Protein AF-A0A812XS56-F1 (afdb_monomer_lite)

Radius of gyration: 29.17 Å; chains: 1; bounding box: 77×60×76 Å

Sequence (178 aa):
MGQTEDALEAQHGTWWRSCPHKGEVIIRKQVLLTSNEITRVPFGQLVLQAGPLKVFKGGLVRMPLQPRGWVTIDATAIGGPLYLQKVAPLPHAPTGEGRGPKAPPKAPPKTAFEAPPTKAQFQVPETDRRRPGQHFHEGLGAQGAGSGNAGSTEGPCNRRLSPVSPPRFCSWRGAAAS

pLDDT: mean 74.2, std 19.53, range [44.09, 98.5]

Secondary structure (DSSP, 8-state):
---EEE-S---TT-EEEE-TTS-PEEEESSSSTTSPEEEEEPTT-EEEB-S--EEETTTEEEEEBSSS-EEEEE-GGGT--B-EEEPPPPTTS---TT----------------PPPP----------------------------------------------PPP-----------

Foldseek 3Di:
DFDKDQDDPKDFFWKKFFAQPADWWWFFQDPDPPGDTDDTHHHGDIWGFHTTWIATPQRFIKTATPPGTITTQDPVSVPGDRGIDTDDDPPDPPPCPPPDPPDDPPDDPCPDPPDDDPDDPPPDPPPDDDDDDDDDDPPPDDDDPDDDDDDDDDDPPPPDPDPPDPPPPPPPDDDDDD

Structure (mmCIF, N/CA/C/O backbone):
data_AF-A0A812XS56-F1
#
_entry.id   AF-A0A812XS56-F1
#
loop_
_atom_site.group_PDB
_atom_site.id
_atom_site.type_symbol
_atom_site.label_atom_id
_atom_site.label_alt_id
_atom_site.label_comp_id
_atom_site.label_asym_id
_atom_site.label_entity_id
_atom_site.label_seq_id
_atom_site.pdbx_PDB_ins_code
_atom_site.Cartn_x
_atom_site.Cartn_y
_atom_site.Cartn_z
_atom_site.occupancy
_atom_site.B_iso_or_equiv
_atom_site.auth_seq_id
_atom_site.auth_comp_id
_atom_site.auth_asym_id
_atom_site.auth_atom_id
_atom_site.pdbx_PDB_model_num
ATOM 1 N N . MET A 1 1 ? -20.688 -9.725 0.012 1.00 51.44 1 MET A N 1
ATOM 2 C CA . MET A 1 1 ? -19.542 -9.156 0.761 1.00 51.44 1 MET A CA 1
ATOM 3 C C . MET A 1 1 ? -18.384 -10.139 0.645 1.00 51.44 1 MET A C 1
ATOM 5 O O . MET A 1 1 ? -18.580 -11.305 0.959 1.00 51.44 1 MET A O 1
ATOM 9 N N . GLY A 1 2 ? -17.250 -9.745 0.060 1.00 59.09 2 GLY A N 1
ATOM 10 C CA . GLY A 1 2 ? -16.133 -10.667 -0.190 1.00 59.09 2 GLY A CA 1
ATOM 11 C C . GLY A 1 2 ? -15.484 -11.125 1.117 1.00 59.09 2 GLY A C 1
ATOM 12 O O . GLY A 1 2 ? -15.165 -10.289 1.957 1.00 59.09 2 GLY A O 1
ATOM 13 N N . GLN A 1 3 ? -15.310 -12.437 1.294 1.00 68.69 3 GLN A N 1
ATOM 14 C CA . GLN A 1 3 ? -14.523 -12.996 2.399 1.00 68.69 3 GLN A CA 1
ATOM 15 C C . GLN A 1 3 ? -13.116 -12.387 2.363 1.00 68.69 3 GLN A C 1
ATOM 17 O O . GLN A 1 3 ? -12.504 -12.310 1.296 1.00 68.69 3 GLN A O 1
ATOM 22 N N . THR A 1 4 ? -12.669 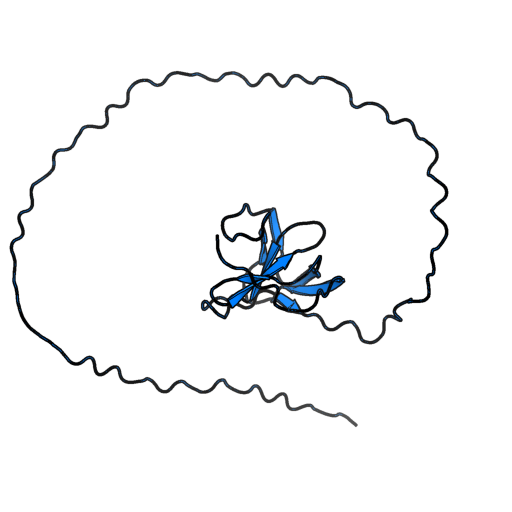-11.887 3.509 1.00 75.06 4 THR A N 1
ATOM 23 C CA . THR A 1 4 ? -11.328 -11.340 3.713 1.00 75.06 4 THR A CA 1
ATOM 24 C C . THR A 1 4 ? -10.668 -12.215 4.757 1.00 75.06 4 THR A C 1
ATOM 26 O O . THR A 1 4 ? -11.254 -12.412 5.819 1.00 75.06 4 THR A O 1
ATOM 29 N N . GLU A 1 5 ? -9.500 -12.753 4.441 1.00 79.88 5 GLU A N 1
ATOM 30 C CA . GLU A 1 5 ? -8.722 -13.558 5.378 1.00 79.88 5 GLU A CA 1
ATOM 31 C C . GLU A 1 5 ? -7.619 -12.673 5.965 1.00 79.88 5 GLU A C 1
ATOM 33 O O . GLU A 1 5 ? -6.925 -11.944 5.241 1.00 79.88 5 GLU A O 1
ATOM 38 N N . ASP A 1 6 ? -7.495 -12.692 7.290 1.00 77.12 6 ASP A N 1
ATOM 39 C CA . ASP A 1 6 ? -6.393 -12.047 7.996 1.00 77.12 6 ASP A CA 1
ATOM 40 C C . ASP A 1 6 ? -5.167 -12.957 7.843 1.00 77.12 6 ASP A C 1
ATOM 42 O O . ASP A 1 6 ? -5.090 -14.031 8.435 1.00 77.12 6 ASP A O 1
ATOM 46 N N . ALA A 1 7 ? -4.254 -12.580 6.949 1.00 64.56 7 ALA A N 1
ATOM 47 C CA . ALA A 1 7 ? -3.330 -13.550 6.362 1.00 64.56 7 ALA A CA 1
ATOM 48 C C . ALA A 1 7 ? -2.008 -13.732 7.112 1.00 64.56 7 ALA A C 1
ATOM 50 O O . ALA A 1 7 ? -1.301 -14.694 6.841 1.00 64.56 7 ALA A O 1
ATOM 51 N N . LEU A 1 8 ? -1.642 -12.829 8.021 1.00 65.62 8 LEU A N 1
ATOM 52 C CA . LEU A 1 8 ? -0.351 -12.844 8.712 1.00 65.62 8 LEU A CA 1
ATOM 53 C C . LEU A 1 8 ? -0.503 -12.174 10.080 1.00 65.62 8 LEU A C 1
ATOM 55 O O . LEU A 1 8 ? -1.264 -11.211 10.210 1.00 65.62 8 LEU A O 1
ATOM 59 N N . GLU A 1 9 ? 0.233 -12.673 11.079 1.00 69.38 9 GLU A N 1
ATOM 60 C CA . GLU A 1 9 ? 0.278 -12.107 12.431 1.00 69.38 9 GLU A CA 1
ATOM 61 C C . GLU A 1 9 ? 0.399 -10.578 12.399 1.00 69.38 9 GLU A C 1
ATOM 63 O O . GLU A 1 9 ? 1.077 -10.001 11.543 1.00 69.38 9 GLU A O 1
ATOM 68 N N . ALA A 1 10 ? -0.289 -9.917 13.331 1.00 63.34 10 ALA A N 1
ATOM 69 C CA . ALA A 1 10 ? -0.428 -8.470 13.380 1.00 63.34 10 ALA A CA 1
ATOM 70 C C . ALA A 1 10 ? 0.925 -7.770 13.620 1.00 63.34 10 ALA A C 1
ATOM 72 O O . ALA A 1 10 ? 1.285 -7.413 14.738 1.00 63.34 10 ALA A O 1
ATOM 73 N N . GLN A 1 11 ? 1.684 -7.540 12.549 1.00 75.25 11 GLN A N 1
ATOM 74 C CA . GLN A 1 11 ? 2.943 -6.800 12.585 1.00 75.25 11 GLN A CA 1
ATOM 75 C C . GLN A 1 11 ? 2.658 -5.296 12.549 1.00 75.25 11 GLN A C 1
ATOM 77 O O . GLN A 1 11 ? 2.731 -4.646 11.509 1.00 75.25 11 GLN A O 1
ATOM 82 N N . HIS A 1 12 ? 2.313 -4.714 13.692 1.00 86.75 12 HIS A N 1
ATOM 83 C CA . HIS A 1 12 ? 2.258 -3.258 13.827 1.00 86.75 12 HIS A CA 1
ATOM 84 C C . HIS A 1 12 ? 3.676 -2.666 13.796 1.00 86.75 12 HIS A C 1
ATOM 86 O O . HIS A 1 12 ? 4.637 -3.313 14.206 1.00 86.75 12 HIS A O 1
ATOM 92 N N . GLY A 1 13 ? 3.825 -1.432 13.308 1.00 91.06 13 GLY A N 1
ATOM 93 C CA . GLY A 1 13 ? 5.102 -0.712 13.393 1.00 91.06 13 GLY A CA 1
ATOM 94 C C . GLY A 1 13 ? 6.170 -1.133 12.374 1.00 91.06 13 GLY A C 1
ATOM 95 O O . GLY A 1 13 ? 7.300 -0.655 12.438 1.00 91.06 13 GLY A O 1
ATOM 96 N N . THR A 1 14 ? 5.828 -1.987 11.407 1.00 93.06 14 THR A N 1
ATOM 97 C CA . THR A 1 14 ? 6.740 -2.333 10.309 1.00 93.06 14 THR A CA 1
ATOM 98 C C . THR A 1 14 ? 6.830 -1.185 9.303 1.00 93.06 14 THR A C 1
ATOM 100 O O . THR A 1 14 ? 5.809 -0.649 8.865 1.00 93.06 14 THR A O 1
ATOM 103 N N . TRP A 1 15 ? 8.054 -0.835 8.907 1.00 95.00 15 TRP A N 1
ATOM 104 C CA . TRP A 1 15 ? 8.319 0.147 7.859 1.00 95.00 15 TRP A CA 1
ATOM 105 C C . TRP A 1 15 ? 8.325 -0.496 6.473 1.00 95.00 15 TRP A C 1
ATOM 107 O O . TRP A 1 15 ? 8.926 -1.549 6.247 1.00 95.00 15 TRP A O 1
ATOM 117 N N . TRP A 1 16 ?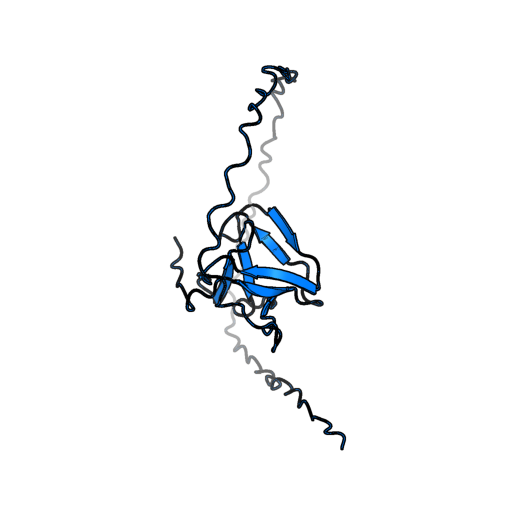 7.693 0.185 5.526 1.00 96.69 16 TRP A N 1
ATOM 118 C CA . TRP A 1 16 ? 7.593 -0.231 4.133 1.00 96.69 16 TRP A CA 1
ATOM 119 C C . TRP A 1 16 ? 8.065 0.895 3.224 1.00 96.69 16 TRP A C 1
ATOM 121 O O . TRP A 1 16 ? 7.829 2.067 3.512 1.00 96.69 16 TRP A O 1
ATOM 131 N N . ARG A 1 17 ? 8.723 0.549 2.119 1.00 97.06 17 ARG A N 1
ATOM 132 C CA . ARG A 1 17 ? 9.222 1.497 1.122 1.00 97.06 17 ARG A CA 1
ATOM 133 C C . ARG A 1 17 ? 8.452 1.349 -0.183 1.00 97.06 17 ARG A C 1
ATOM 135 O O . ARG A 1 17 ? 8.291 0.234 -0.675 1.00 97.06 17 ARG A O 1
ATOM 142 N N . SER A 1 18 ? 8.033 2.477 -0.752 1.00 97.12 18 SER A N 1
ATOM 143 C CA . SER A 1 18 ? 7.461 2.549 -2.100 1.00 97.12 18 SER A CA 1
ATOM 144 C C . SER A 1 18 ? 8.477 2.126 -3.163 1.00 97.12 18 SER A C 1
ATOM 146 O O . SER A 1 18 ? 9.590 2.660 -3.215 1.00 97.12 18 SER A O 1
ATOM 148 N N . CYS A 1 19 ? 8.112 1.152 -4.002 1.00 95.88 19 CYS A N 1
ATOM 149 C CA . CYS A 1 19 ? 8.986 0.624 -5.046 1.00 95.88 19 CYS A CA 1
ATOM 150 C C . CYS A 1 19 ? 9.250 1.691 -6.133 1.00 95.88 19 CYS A C 1
ATOM 152 O O . CYS A 1 19 ? 8.305 2.179 -6.751 1.00 95.88 19 CYS A O 1
ATOM 154 N N . PRO A 1 20 ? 10.517 2.021 -6.452 1.00 89.44 20 PRO A N 1
ATOM 155 C CA . PRO A 1 20 ? 10.861 3.182 -7.284 1.00 89.44 20 PRO A CA 1
ATOM 156 C C . PRO A 1 20 ? 10.447 3.084 -8.763 1.00 89.44 20 PRO A C 1
ATOM 158 O O . PRO A 1 20 ? 10.456 4.088 -9.463 1.00 89.44 20 PRO A O 1
ATOM 161 N N . HIS A 1 21 ? 10.072 1.900 -9.253 1.00 91.00 21 HIS A N 1
ATOM 162 C CA . HIS A 1 21 ? 9.789 1.659 -10.675 1.00 91.00 21 HIS A CA 1
ATOM 163 C C . HIS A 1 21 ? 8.332 1.261 -10.966 1.00 91.00 21 HIS A C 1
ATOM 165 O O . HIS A 1 21 ? 8.045 0.781 -12.061 1.00 91.00 21 HIS A O 1
ATOM 171 N N . LYS A 1 22 ? 7.417 1.368 -9.990 1.00 90.19 22 LYS A N 1
ATOM 172 C CA . LYS A 1 22 ? 6.090 0.711 -10.049 1.00 90.19 22 LYS A CA 1
ATOM 173 C C . LYS A 1 22 ? 4.875 1.646 -9.972 1.00 90.19 22 LYS A C 1
ATOM 175 O O . LYS A 1 22 ? 3.761 1.189 -9.745 1.00 90.19 22 LYS A O 1
ATOM 180 N N . GLY A 1 23 ? 5.069 2.930 -10.243 1.00 92.44 23 GLY A N 1
ATOM 181 C CA . GLY A 1 23 ? 4.055 3.972 -10.047 1.00 92.44 23 GLY A CA 1
ATOM 182 C C . GLY A 1 23 ? 3.959 4.505 -8.609 1.00 92.44 23 GLY A C 1
ATOM 183 O O . GLY A 1 23 ? 4.498 3.926 -7.666 1.00 92.44 23 GLY A O 1
ATOM 184 N N . GLU A 1 24 ? 3.274 5.638 -8.464 1.00 96.25 24 GLU A N 1
ATOM 185 C CA . GLU A 1 24 ? 2.911 6.192 -7.160 1.00 96.25 24 GLU A CA 1
ATOM 186 C C . GLU A 1 24 ? 1.956 5.248 -6.429 1.00 96.25 24 GLU A C 1
ATOM 188 O O . GLU A 1 24 ? 1.113 4.577 -7.034 1.00 96.25 24 GLU A O 1
ATOM 193 N N . VAL A 1 25 ? 2.052 5.230 -5.104 1.00 97.00 25 VAL A N 1
ATOM 194 C CA . VAL A 1 25 ? 1.225 4.353 -4.281 1.00 97.00 25 VAL A CA 1
ATOM 195 C C . VAL A 1 25 ? 0.006 5.121 -3.777 1.00 97.00 25 VAL A C 1
ATOM 197 O O . VAL A 1 25 ? 0.130 6.118 -3.071 1.00 97.00 25 VAL A O 1
ATOM 200 N N . ILE A 1 26 ? -1.189 4.649 -4.126 1.00 97.81 26 ILE A N 1
ATOM 201 C CA . ILE A 1 26 ? -2.450 5.320 -3.789 1.00 97.81 26 ILE A CA 1
ATOM 202 C C . ILE A 1 26 ? -2.939 4.867 -2.407 1.00 97.81 26 ILE A C 1
ATOM 204 O O . ILE A 1 26 ? -3.208 3.680 -2.191 1.00 97.81 26 ILE A O 1
ATOM 208 N N . ILE A 1 27 ? -3.123 5.818 -1.488 1.00 98.12 27 ILE A N 1
ATOM 209 C CA . ILE A 1 27 ? -3.738 5.584 -0.176 1.00 98.12 27 ILE A CA 1
ATOM 210 C C . ILE A 1 27 ? -5.230 5.880 -0.268 1.00 98.12 27 ILE A C 1
ATOM 212 O O . ILE A 1 27 ? -5.643 6.974 -0.653 1.00 98.12 27 ILE A O 1
ATOM 216 N N . ARG A 1 28 ? -6.055 4.918 0.145 1.00 98.50 28 ARG A N 1
ATOM 217 C CA . ARG A 1 28 ? -7.518 5.033 0.135 1.00 98.50 28 ARG A CA 1
ATOM 218 C C . ARG A 1 28 ? -8.107 5.085 1.536 1.00 98.50 28 ARG A C 1
ATOM 220 O O . ARG A 1 28 ? -7.512 4.603 2.497 1.00 98.50 28 ARG A O 1
ATOM 227 N N . LYS A 1 29 ? -9.307 5.653 1.656 1.00 97.81 29 LYS A N 1
ATOM 228 C CA . LYS A 1 29 ? -10.004 5.811 2.941 1.00 97.81 29 LYS A CA 1
ATOM 229 C C . LYS A 1 29 ? -10.401 4.485 3.571 1.00 97.81 29 LYS A C 1
ATOM 231 O O . LYS A 1 29 ? -10.360 4.360 4.792 1.00 97.81 29 LYS A O 1
ATOM 236 N N . GLN A 1 30 ? -10.778 3.506 2.758 1.00 97.69 30 GLN A N 1
ATOM 237 C CA . GLN A 1 30 ? -11.214 2.201 3.234 1.00 97.69 30 GLN A CA 1
ATOM 238 C C . GLN A 1 30 ? -10.437 1.082 2.548 1.00 97.69 30 GLN A C 1
ATOM 240 O O . GLN A 1 30 ? -9.682 1.272 1.592 1.00 97.69 30 GLN A O 1
ATOM 245 N N . VAL A 1 31 ? -10.662 -0.128 3.047 1.00 96.06 31 VAL A N 1
ATOM 246 C CA . VAL A 1 31 ? -10.059 -1.342 2.510 1.00 96.06 31 VAL A CA 1
ATOM 247 C C . VAL A 1 31 ? -10.519 -1.645 1.073 1.00 96.06 31 VAL A C 1
ATOM 249 O O . VAL A 1 31 ? -9.849 -2.373 0.359 1.00 96.06 31 VAL A O 1
ATOM 252 N N . LEU A 1 32 ? -11.628 -1.066 0.608 1.00 93.81 32 LEU A N 1
ATOM 253 C CA . LEU A 1 32 ? -12.155 -1.292 -0.738 1.00 93.81 32 LEU A CA 1
ATOM 254 C C . LEU A 1 32 ? -11.372 -0.508 -1.803 1.00 93.81 32 LEU A C 1
ATOM 256 O O . LEU A 1 32 ? -11.051 0.669 -1.612 1.00 93.81 32 LEU A O 1
ATOM 260 N N . LEU A 1 33 ? -11.141 -1.133 -2.963 1.00 92.50 33 LEU A N 1
ATOM 261 C CA . LEU A 1 33 ? -10.512 -0.497 -4.131 1.00 92.50 33 LEU A CA 1
ATOM 262 C C . LEU A 1 33 ? -11.325 0.673 -4.690 1.00 92.50 33 LEU A C 1
ATOM 264 O O . LEU A 1 33 ? -10.749 1.594 -5.248 1.00 92.50 33 LEU A O 1
ATOM 268 N N . THR A 1 34 ? -12.644 0.651 -4.528 1.00 95.00 34 THR A N 1
ATOM 269 C CA . THR A 1 34 ? -13.550 1.711 -4.988 1.00 95.00 34 THR A CA 1
ATOM 270 C C . THR A 1 34 ? -13.664 2.872 -4.004 1.00 95.00 34 THR A C 1
ATOM 272 O O . THR A 1 34 ? -14.314 3.866 -4.307 1.00 95.00 34 THR A O 1
ATOM 275 N N . SER A 1 35 ? -13.049 2.775 -2.820 1.00 97.38 35 SER A N 1
ATOM 276 C CA . SER A 1 35 ? -13.137 3.840 -1.821 1.00 97.38 35 SER A CA 1
ATOM 277 C C . SER A 1 35 ? -12.309 5.062 -2.207 1.00 97.38 35 SER A C 1
ATOM 279 O O . SER A 1 35 ? -11.315 4.947 -2.925 1.00 97.38 35 SER A O 1
ATOM 281 N N . ASN A 1 36 ? -12.703 6.230 -1.699 1.00 98.12 36 ASN A N 1
ATOM 282 C CA . ASN A 1 36 ? -12.064 7.502 -2.026 1.00 98.12 36 ASN A CA 1
ATOM 283 C C . ASN A 1 36 ? -10.553 7.476 -1.770 1.00 98.12 36 ASN A C 1
ATOM 285 O O . ASN A 1 36 ? -10.087 7.012 -0.723 1.00 98.12 36 ASN A O 1
ATOM 289 N N . GLU A 1 37 ? -9.809 8.015 -2.727 1.00 98.12 37 GLU A N 1
ATOM 290 C CA . GLU A 1 37 ? -8.393 8.322 -2.581 1.00 98.12 37 GLU A CA 1
ATOM 291 C C . GLU A 1 37 ? -8.213 9.443 -1.546 1.00 98.12 37 GLU A C 1
ATOM 293 O O . GLU A 1 37 ? -8.935 10.437 -1.563 1.00 98.12 37 GLU A O 1
ATOM 298 N N . ILE A 1 38 ? -7.289 9.248 -0.604 1.00 97.75 38 ILE A N 1
ATOM 299 C CA . ILE A 1 38 ? -6.905 10.264 0.384 1.00 97.75 38 ILE A CA 1
ATOM 300 C C . ILE A 1 38 ? -5.687 11.028 -0.118 1.00 97.75 38 ILE A C 1
ATOM 302 O O . ILE A 1 38 ? -5.643 12.250 -0.020 1.00 97.75 38 ILE A O 1
ATOM 306 N N . THR A 1 39 ? -4.665 10.296 -0.558 1.00 98.06 39 THR A N 1
ATOM 307 C CA . THR A 1 39 ? -3.378 10.860 -0.960 1.00 98.06 39 THR A CA 1
ATOM 308 C C . THR A 1 39 ? -2.582 9.842 -1.774 1.00 98.06 39 THR A C 1
ATOM 310 O O . THR A 1 39 ? -2.936 8.658 -1.832 1.00 98.06 39 THR A O 1
ATOM 313 N N . ARG A 1 40 ? -1.474 10.299 -2.349 1.00 97.88 40 ARG A N 1
ATOM 314 C CA . ARG A 1 40 ? -0.499 9.483 -3.066 1.00 97.88 40 ARG A CA 1
ATOM 315 C C . ARG A 1 40 ? 0.843 9.555 -2.370 1.00 97.88 40 ARG A C 1
ATOM 317 O O . ARG A 1 40 ? 1.249 10.607 -1.884 1.00 97.88 40 ARG A O 1
ATOM 324 N N . VAL A 1 41 ? 1.527 8.423 -2.323 1.00 97.06 41 VAL A N 1
ATOM 325 C CA . VAL A 1 41 ? 2.871 8.315 -1.772 1.00 97.06 41 VAL A CA 1
ATOM 326 C C . VAL A 1 41 ? 3.856 8.280 -2.938 1.00 97.06 41 VAL A C 1
ATOM 328 O O . VAL A 1 41 ? 3.779 7.355 -3.759 1.00 97.06 41 VAL A O 1
ATOM 331 N N . PRO A 1 42 ? 4.778 9.256 -3.018 1.00 96.69 42 PRO A N 1
ATOM 332 C CA . PRO A 1 42 ? 5.831 9.256 -4.019 1.00 96.69 42 PRO A CA 1
ATOM 333 C C . PRO A 1 42 ? 6.730 8.018 -3.936 1.00 96.69 42 PRO A C 1
ATOM 335 O O . PRO A 1 42 ? 6.762 7.276 -2.947 1.00 96.69 42 PRO A O 1
ATOM 338 N N . PHE A 1 43 ? 7.505 7.819 -4.992 1.00 95.81 43 PHE A N 1
ATOM 339 C CA . PHE A 1 43 ? 8.515 6.772 -5.089 1.00 95.81 43 PHE A CA 1
ATOM 340 C C . PHE A 1 43 ? 9.557 6.853 -3.975 1.00 95.81 43 PHE A C 1
ATOM 342 O O . PHE A 1 43 ? 10.005 7.935 -3.609 1.00 95.81 43 PHE A O 1
ATOM 349 N N . GLY A 1 44 ? 9.970 5.698 -3.446 1.00 95.12 44 GLY A N 1
ATOM 350 C CA . GLY A 1 44 ? 11.030 5.611 -2.436 1.00 95.12 44 GLY A CA 1
ATOM 351 C C . GLY A 1 44 ? 10.644 6.100 -1.036 1.00 95.12 44 GLY A C 1
ATOM 352 O O . GLY A 1 44 ? 11.413 5.889 -0.097 1.00 95.12 44 GLY A O 1
ATOM 353 N N . GLN A 1 45 ? 9.460 6.691 -0.870 1.00 96.62 45 GLN A N 1
ATOM 354 C CA . GLN A 1 45 ? 8.971 7.165 0.417 1.00 96.62 45 GLN A CA 1
ATOM 355 C C . GLN A 1 45 ? 8.649 5.992 1.355 1.00 96.62 45 GLN A C 1
ATOM 357 O O . GLN A 1 45 ? 8.223 4.914 0.923 1.00 96.62 45 GLN A O 1
ATOM 362 N N . LEU A 1 46 ? 8.856 6.223 2.653 1.00 96.12 46 LEU A N 1
ATOM 363 C CA . LEU A 1 46 ? 8.567 5.266 3.714 1.00 96.12 46 LEU A CA 1
ATOM 364 C C . LEU A 1 46 ? 7.158 5.457 4.275 1.00 96.12 46 LEU A C 1
ATOM 366 O O . LEU A 1 46 ? 6.705 6.584 4.476 1.00 96.12 46 LEU A O 1
ATOM 370 N N . VAL A 1 47 ? 6.493 4.344 4.573 1.00 96.62 47 VAL A N 1
ATOM 371 C CA . VAL A 1 47 ? 5.183 4.304 5.228 1.00 96.62 47 VAL A CA 1
ATOM 372 C C . VAL A 1 47 ? 5.200 3.308 6.385 1.00 96.62 47 VAL A C 1
ATOM 374 O O . VAL A 1 47 ? 5.924 2.311 6.349 1.00 96.62 47 VAL A O 1
ATOM 377 N N . LEU A 1 48 ? 4.405 3.588 7.417 1.00 96.25 48 LEU A N 1
ATOM 378 C CA . LEU A 1 48 ? 4.354 2.798 8.645 1.00 96.25 48 LEU A CA 1
ATOM 379 C C . LEU A 1 48 ? 3.053 1.995 8.728 1.00 96.25 48 LEU A C 1
ATOM 381 O O . LEU A 1 48 ? 1.957 2.555 8.617 1.00 96.25 48 LEU A O 1
ATOM 385 N N . GLN A 1 49 ? 3.181 0.689 8.950 1.00 96.06 49 GLN A N 1
ATOM 386 C CA . GLN A 1 49 ? 2.052 -0.224 9.102 1.00 96.06 49 GLN A CA 1
ATOM 387 C C . GLN A 1 49 ? 1.287 0.042 10.402 1.00 96.06 49 GLN A C 1
ATOM 389 O O . GLN A 1 49 ? 1.841 -0.049 11.500 1.00 96.06 49 GLN A O 1
ATOM 394 N N . ALA A 1 50 ? -0.010 0.326 10.277 1.00 95.62 50 ALA A N 1
ATOM 395 C CA . ALA A 1 50 ? -0.891 0.593 11.411 1.00 95.62 50 ALA A CA 1
ATOM 396 C C . ALA A 1 50 ? -1.555 -0.665 11.986 1.00 95.62 50 ALA A C 1
ATOM 398 O O . ALA A 1 50 ? -2.079 -0.604 13.094 1.00 95.62 50 ALA A O 1
ATOM 399 N N . GLY A 1 51 ? -1.566 -1.784 11.256 1.00 93.88 51 GLY A N 1
ATOM 400 C CA . GLY A 1 51 ? -2.309 -2.984 11.643 1.00 93.88 51 GLY A CA 1
ATOM 401 C C . GLY A 1 51 ? -2.167 -4.164 10.685 1.00 93.88 51 GLY A C 1
ATOM 402 O O . GLY A 1 51 ? -1.347 -4.103 9.768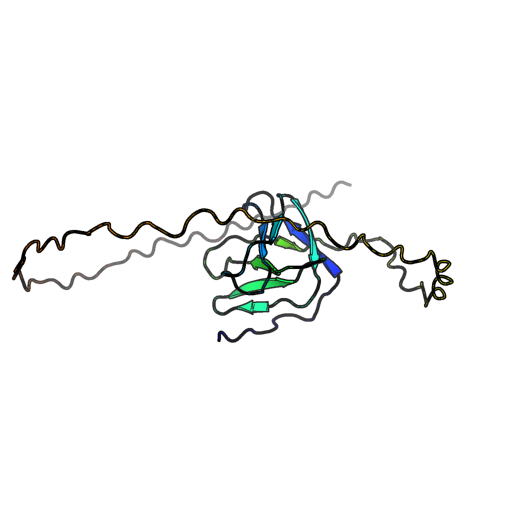 1.00 93.88 51 GLY A O 1
ATOM 403 N N . PRO A 1 52 ? -2.935 -5.243 10.908 1.00 94.06 52 PRO A N 1
ATOM 404 C CA . PRO A 1 52 ? -2.775 -6.505 10.194 1.00 94.06 52 PRO A CA 1
ATOM 405 C C . PRO A 1 52 ? -3.057 -6.388 8.693 1.00 94.06 52 PRO A C 1
ATOM 407 O O . PRO A 1 52 ? -3.815 -5.529 8.228 1.00 94.06 52 PRO A O 1
ATOM 410 N N . LEU A 1 53 ? -2.414 -7.279 7.944 1.00 94.75 53 LEU A N 1
ATOM 411 C CA . LEU A 1 53 ? -2.546 -7.402 6.498 1.00 94.75 53 LEU A CA 1
ATOM 412 C C . LEU A 1 53 ? -3.842 -8.128 6.151 1.00 94.75 53 LEU A C 1
ATOM 414 O O . LEU A 1 53 ? -4.166 -9.151 6.748 1.00 94.75 53 LEU A O 1
ATOM 418 N N . LYS A 1 54 ? -4.550 -7.620 5.144 1.00 94.56 54 LYS A N 1
ATOM 419 C CA . LYS A 1 54 ? -5.788 -8.214 4.644 1.00 94.56 54 LYS A CA 1
ATOM 420 C C . LYS A 1 54 ? -5.589 -8.731 3.235 1.00 94.56 54 LYS A C 1
ATOM 422 O O . LYS A 1 54 ? -5.259 -7.949 2.338 1.00 94.56 54 LYS A O 1
ATOM 427 N N . VAL A 1 55 ? -5.821 -10.025 3.046 1.00 94.31 55 VAL A N 1
ATOM 428 C CA . VAL A 1 55 ? -5.786 -10.659 1.728 1.00 94.31 55 VAL A CA 1
ATOM 429 C C . VAL A 1 55 ? -7.207 -10.775 1.205 1.00 94.31 55 VAL A C 1
ATOM 431 O O . VAL A 1 55 ? -8.118 -11.269 1.868 1.00 94.31 55 VAL A O 1
ATOM 434 N N . PHE A 1 56 ? -7.398 -10.249 0.004 1.00 92.69 56 PHE A N 1
ATOM 435 C CA . PHE A 1 56 ? -8.665 -10.276 -0.705 1.00 92.69 56 PHE A CA 1
ATOM 436 C C . PHE A 1 56 ? -8.734 -11.473 -1.645 1.00 92.69 56 PHE A C 1
ATOM 438 O O . PHE A 1 56 ? -7.715 -11.999 -2.097 1.00 92.69 56 PHE A O 1
ATOM 445 N N . LYS A 1 57 ? -9.963 -11.841 -2.024 1.00 88.75 57 LYS A N 1
ATOM 446 C CA . LYS A 1 57 ? -10.206 -12.786 -3.121 1.00 88.75 57 LYS A CA 1
ATOM 447 C C . LYS A 1 57 ? -9.433 -12.344 -4.367 1.00 88.75 57 LYS A C 1
ATOM 449 O O . LYS A 1 57 ? -9.557 -11.199 -4.797 1.00 88.75 57 LYS A O 1
ATOM 454 N N . GLY A 1 58 ? -8.632 -13.254 -4.916 1.00 90.12 58 GLY A N 1
ATOM 455 C CA . GLY A 1 58 ? -7.712 -12.968 -6.020 1.00 90.12 58 GLY A CA 1
ATOM 456 C C . GLY A 1 58 ? -6.281 -12.638 -5.589 1.00 90.12 58 GLY A C 1
ATOM 457 O O . GLY A 1 58 ? -5.482 -12.276 -6.439 1.00 90.12 58 GLY A O 1
ATOM 458 N N . GLY A 1 59 ? -5.942 -12.750 -4.299 1.00 93.12 59 GLY A N 1
ATOM 459 C CA . GLY A 1 59 ? -4.565 -12.606 -3.806 1.00 93.12 59 GLY A CA 1
ATOM 460 C C . GLY A 1 59 ? -4.069 -11.161 -3.712 1.00 93.12 59 GLY A C 1
ATOM 461 O O . GLY A 1 59 ? -2.873 -10.920 -3.592 1.00 93.12 59 GLY A O 1
ATOM 462 N N . LEU A 1 60 ? -4.980 -10.185 -3.755 1.00 95.06 60 LEU A N 1
ATOM 463 C CA . LEU A 1 60 ? -4.647 -8.780 -3.547 1.00 95.06 60 LEU A CA 1
ATOM 464 C C . LEU A 1 60 ? -4.404 -8.520 -2.055 1.00 95.06 60 LEU A C 1
ATOM 466 O O . LEU A 1 60 ? -5.304 -8.716 -1.234 1.00 95.06 60 LEU A O 1
ATOM 470 N N . VAL A 1 61 ? -3.218 -8.022 -1.711 1.00 96.12 61 VAL A N 1
ATOM 471 C CA . VAL A 1 61 ? -2.822 -7.767 -0.319 1.00 96.12 61 VAL A CA 1
ATOM 472 C C . VAL A 1 61 ? -2.939 -6.282 0.001 1.00 96.12 61 VAL A C 1
ATOM 474 O O . VAL A 1 61 ? -2.342 -5.434 -0.674 1.00 96.12 61 VAL A O 1
ATOM 477 N N . ARG A 1 62 ? -3.691 -5.948 1.053 1.00 96.50 62 ARG A N 1
ATOM 478 C CA . ARG A 1 62 ? -3.884 -4.569 1.517 1.00 96.50 62 ARG A CA 1
ATOM 479 C C . ARG A 1 62 ? -3.476 -4.393 2.970 1.00 96.50 62 ARG A C 1
ATOM 481 O O . ARG A 1 62 ? -3.641 -5.287 3.793 1.00 96.50 62 ARG A O 1
ATOM 488 N N . MET A 1 63 ? -2.986 -3.201 3.281 1.00 96.81 63 MET A N 1
ATOM 489 C CA . MET A 1 63 ? -2.442 -2.863 4.590 1.00 96.81 63 MET A CA 1
ATOM 490 C C . MET A 1 63 ? -2.992 -1.528 5.090 1.00 96.81 63 MET A C 1
ATOM 492 O O . MET A 1 63 ? -3.051 -0.573 4.309 1.00 96.81 63 MET A O 1
ATOM 496 N N . PRO A 1 64 ? -3.373 -1.424 6.371 1.00 97.38 64 PRO A N 1
ATOM 497 C CA . PRO A 1 64 ? -3.686 -0.144 6.985 1.00 97.38 64 PRO A CA 1
ATOM 498 C C . PRO A 1 64 ? -2.396 0.628 7.319 1.00 97.38 64 PRO A C 1
ATOM 500 O O . PRO A 1 64 ? -1.426 0.052 7.816 1.00 97.38 64 PRO A O 1
ATOM 503 N N . LEU A 1 65 ? -2.388 1.939 7.072 1.00 97.25 65 LEU A N 1
ATOM 504 C CA . LEU A 1 65 ? -1.242 2.836 7.274 1.00 97.25 65 LEU A CA 1
ATOM 505 C C . LEU A 1 65 ? -1.502 3.901 8.343 1.00 97.25 65 LEU A C 1
ATOM 507 O O . LEU A 1 65 ? -2.641 4.331 8.539 1.00 97.25 65 LEU A O 1
ATOM 511 N N . GLN A 1 66 ? -0.429 4.376 8.984 1.00 95.94 66 GLN A N 1
ATOM 512 C CA . GLN A 1 66 ? -0.464 5.572 9.830 1.00 95.94 66 GLN A CA 1
ATOM 513 C C . GLN A 1 66 ? -0.253 6.862 9.008 1.00 95.94 66 GLN A C 1
ATOM 515 O O . GLN A 1 66 ? 0.511 6.847 8.042 1.00 95.94 66 GLN A O 1
ATOM 520 N N . PRO A 1 67 ? -0.896 7.991 9.378 1.00 94.38 67 PRO A N 1
ATOM 521 C CA . PRO A 1 67 ? -1.876 8.131 10.463 1.00 94.38 67 PRO A CA 1
ATOM 522 C C . PRO A 1 67 ? -3.265 7.572 10.108 1.00 94.38 67 PRO A C 1
ATOM 524 O O . PRO A 1 67 ? -4.058 7.302 11.005 1.00 94.38 67 PRO A O 1
ATOM 527 N N . ARG A 1 68 ? -3.580 7.408 8.816 1.00 96.19 68 ARG A N 1
ATOM 528 C CA . ARG A 1 68 ? -4.845 6.831 8.343 1.00 96.19 68 ARG A CA 1
ATOM 529 C C . ARG A 1 68 ? -4.740 6.323 6.909 1.00 96.19 68 ARG A C 1
ATOM 531 O O . ARG A 1 68 ? -4.007 6.883 6.099 1.00 96.19 68 ARG A O 1
ATOM 538 N N . GLY A 1 69 ? -5.599 5.364 6.582 1.00 97.88 69 GLY A N 1
ATOM 539 C CA . GLY A 1 69 ? -5.841 4.904 5.219 1.00 97.88 69 GLY A CA 1
ATOM 540 C C . GLY A 1 69 ? -5.366 3.480 4.967 1.00 97.88 69 GLY A C 1
ATOM 541 O O . GLY A 1 69 ? -4.842 2.806 5.849 1.00 97.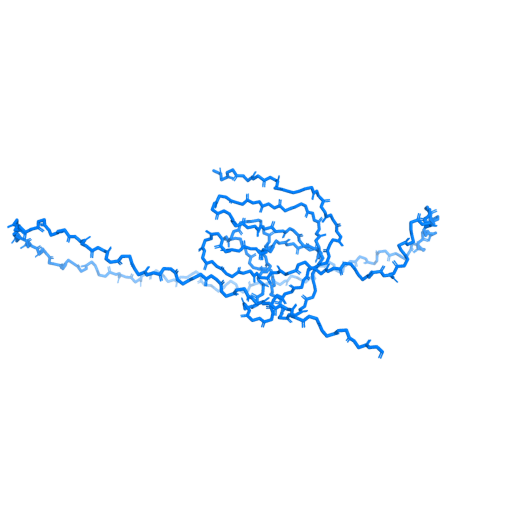88 69 GLY A O 1
ATOM 542 N N . TRP A 1 70 ? -5.606 3.026 3.745 1.00 98.12 70 TRP A N 1
ATOM 543 C CA . TRP A 1 70 ? -5.341 1.675 3.277 1.00 98.12 70 TRP A CA 1
ATOM 544 C C . TRP A 1 70 ? -4.582 1.717 1.964 1.00 98.12 70 TRP A C 1
ATOM 546 O O . TRP A 1 70 ? -4.941 2.467 1.054 1.00 98.12 70 TRP A O 1
ATOM 556 N N . VAL A 1 71 ? -3.581 0.858 1.852 1.00 97.69 71 VAL A N 1
ATOM 557 C CA . VAL A 1 71 ? -2.699 0.769 0.693 1.00 97.69 71 VAL A CA 1
ATOM 558 C C . VAL A 1 71 ? -2.676 -0.650 0.142 1.00 97.69 71 VAL A C 1
ATOM 560 O O . VAL A 1 71 ? -2.860 -1.606 0.893 1.00 97.69 71 VAL A O 1
ATOM 563 N N . THR A 1 72 ? -2.463 -0.795 -1.164 1.00 97.75 72 THR A N 1
ATOM 564 C CA . THR A 1 72 ? -2.153 -2.093 -1.776 1.00 97.75 72 THR A CA 1
ATOM 565 C C . THR A 1 72 ? -0.653 -2.341 -1.660 1.00 97.75 72 THR A C 1
ATOM 567 O O . THR A 1 72 ? 0.126 -1.508 -2.113 1.00 97.75 72 THR A O 1
ATOM 570 N N . ILE A 1 73 ? -0.249 -3.467 -1.075 1.00 97.00 73 ILE A N 1
ATOM 571 C CA . ILE A 1 73 ? 1.162 -3.887 -1.062 1.00 97.00 73 ILE A CA 1
ATOM 572 C C . ILE A 1 73 ? 1.469 -4.662 -2.330 1.00 97.00 73 ILE A C 1
ATOM 574 O O . ILE A 1 73 ? 2.406 -4.322 -3.048 1.00 97.00 73 ILE A O 1
ATOM 578 N N . ASP A 1 74 ? 0.660 -5.686 -2.592 1.00 96.25 74 ASP A N 1
ATOM 579 C CA . ASP A 1 74 ? 0.912 -6.674 -3.625 1.00 96.25 74 ASP A CA 1
ATOM 580 C C . ASP A 1 74 ? -0.356 -6.912 -4.446 1.00 96.25 74 ASP A C 1
ATOM 582 O O . ASP A 1 74 ? -1.410 -7.259 -3.906 1.00 96.25 74 ASP A O 1
ATOM 586 N N . ALA A 1 75 ? -0.241 -6.675 -5.752 1.00 96.75 75 ALA A N 1
ATOM 587 C CA . ALA A 1 75 ? -1.261 -6.966 -6.751 1.00 96.75 75 ALA A CA 1
ATOM 588 C C . ALA A 1 75 ? -0.792 -8.014 -7.777 1.00 96.75 75 ALA A C 1
ATOM 590 O O . ALA A 1 75 ? -1.470 -8.221 -8.783 1.00 96.75 75 ALA A O 1
ATOM 591 N N . THR A 1 76 ? 0.344 -8.680 -7.552 1.00 97.06 76 THR A N 1
ATOM 592 C CA . THR A 1 76 ? 0.936 -9.651 -8.491 1.00 97.06 76 THR A CA 1
ATOM 593 C C . THR A 1 76 ? 0.009 -10.821 -8.795 1.00 97.06 76 THR A C 1
ATOM 595 O O . THR A 1 76 ? -0.055 -11.260 -9.941 1.00 97.06 76 THR A O 1
ATOM 598 N N . ALA A 1 77 ? -0.795 -11.253 -7.822 1.00 95.88 77 ALA A N 1
ATOM 599 C CA . ALA A 1 77 ? -1.771 -12.327 -7.995 1.00 95.88 77 ALA A CA 1
ATOM 600 C C . ALA A 1 77 ? -2.860 -12.027 -9.050 1.00 95.88 77 ALA A C 1
ATOM 602 O O . ALA A 1 77 ? -3.433 -12.953 -9.618 1.00 95.88 77 ALA A O 1
ATOM 603 N N . ILE A 1 78 ? -3.108 -10.749 -9.361 1.00 95.62 78 ILE A N 1
ATOM 604 C CA . ILE A 1 78 ? -4.024 -10.307 -10.428 1.00 95.62 78 ILE A CA 1
ATOM 605 C C . ILE A 1 78 ? -3.281 -9.683 -11.623 1.00 95.62 78 ILE A C 1
ATOM 607 O O . ILE A 1 78 ? -3.874 -8.938 -12.401 1.00 95.62 78 ILE A O 1
ATOM 611 N N . GLY A 1 79 ? -1.976 -9.945 -11.759 1.00 96.06 79 GLY A N 1
ATOM 612 C CA . GLY A 1 79 ? -1.134 -9.395 -12.829 1.00 96.06 79 GLY A CA 1
ATOM 613 C C . GLY A 1 79 ? -0.701 -7.936 -12.626 1.00 96.06 79 GLY A C 1
ATOM 614 O O . GLY A 1 79 ? -0.168 -7.319 -13.547 1.00 96.06 79 GLY A O 1
ATOM 615 N N . GLY A 1 80 ? -0.925 -7.370 -11.438 1.00 95.69 80 GLY A N 1
ATOM 616 C CA . GLY A 1 80 ? -0.468 -6.033 -11.064 1.00 95.69 80 GLY A CA 1
ATOM 617 C C . GLY A 1 80 ? 0.970 -6.007 -10.525 1.00 95.69 80 GLY A C 1
ATOM 618 O O . GLY A 1 80 ? 1.621 -7.044 -10.390 1.00 95.69 80 GLY A O 1
ATOM 619 N N . PRO A 1 81 ? 1.507 -4.818 -10.207 1.00 96.56 81 PRO A N 1
ATOM 620 C CA . PRO A 1 81 ? 2.843 -4.697 -9.641 1.00 96.56 81 PRO A CA 1
ATOM 621 C C . PRO A 1 81 ? 2.863 -4.916 -8.118 1.00 96.56 81 PRO A C 1
ATOM 623 O O . PRO A 1 81 ? 1.854 -4.779 -7.425 1.00 96.56 81 PRO A O 1
ATOM 626 N N . LEU A 1 82 ? 4.060 -5.190 -7.593 1.00 96.81 82 LEU A N 1
ATOM 627 C CA . LEU A 1 82 ? 4.376 -5.032 -6.176 1.00 96.81 82 LEU A CA 1
ATOM 628 C C . LEU A 1 82 ? 4.660 -3.548 -5.907 1.00 96.81 82 LEU A C 1
ATOM 630 O O . LEU A 1 82 ? 5.570 -2.973 -6.507 1.00 96.81 82 LEU A O 1
ATOM 634 N N . TYR A 1 83 ? 3.871 -2.926 -5.039 1.00 97.25 83 TYR A N 1
ATOM 635 C CA . TYR A 1 83 ? 3.937 -1.490 -4.760 1.00 97.25 83 TYR A CA 1
ATOM 636 C C . TYR A 1 83 ? 4.845 -1.158 -3.578 1.00 97.25 83 TYR A C 1
ATOM 638 O O . TYR A 1 83 ? 5.500 -0.114 -3.581 1.00 97.25 83 TYR A O 1
ATOM 646 N N . LEU A 1 84 ? 4.874 -2.027 -2.564 1.00 97.00 84 LEU A N 1
ATOM 647 C CA . LEU A 1 84 ? 5.612 -1.802 -1.325 1.00 97.00 84 LEU A CA 1
ATOM 648 C C . LEU A 1 84 ? 6.565 -2.959 -1.031 1.00 97.00 84 LEU A C 1
ATOM 650 O O . LEU A 1 84 ? 6.191 -4.127 -1.108 1.00 97.00 84 LEU A O 1
ATOM 654 N N . GLN A 1 85 ? 7.780 -2.614 -0.611 1.00 96.44 85 GLN A N 1
ATOM 655 C CA . GLN A 1 85 ? 8.781 -3.558 -0.130 1.00 96.44 85 GLN A CA 1
ATOM 656 C C . GLN A 1 85 ? 9.000 -3.357 1.369 1.00 96.44 85 GLN A C 1
ATOM 658 O O . GLN A 1 85 ? 9.182 -2.227 1.832 1.00 96.44 85 GLN A O 1
ATOM 663 N N . LYS A 1 86 ? 8.992 -4.450 2.135 1.00 95.19 86 LYS A N 1
ATOM 664 C CA . LYS A 1 86 ? 9.300 -4.411 3.567 1.00 95.19 86 LYS A CA 1
ATOM 665 C C . LYS A 1 86 ? 10.740 -3.934 3.757 1.00 95.19 86 LYS A C 1
ATOM 667 O O . LYS A 1 86 ? 11.659 -4.466 3.134 1.00 95.19 86 LYS A O 1
ATOM 672 N N . VAL A 1 87 ? 10.933 -2.925 4.600 1.00 95.12 87 VAL A N 1
ATOM 673 C CA . VAL A 1 87 ? 12.267 -2.433 4.950 1.00 95.12 87 VAL A CA 1
ATOM 674 C C . VAL A 1 87 ? 12.772 -3.278 6.105 1.00 95.12 87 VAL A C 1
ATOM 676 O O . VAL A 1 87 ? 12.088 -3.411 7.120 1.00 95.12 87 VAL A O 1
ATOM 679 N N . ALA A 1 88 ? 13.951 -3.877 5.940 1.00 89.06 88 ALA A N 1
ATOM 680 C CA . ALA A 1 88 ? 14.600 -4.569 7.041 1.00 89.06 88 ALA A CA 1
ATOM 681 C C . ALA A 1 88 ? 14.775 -3.575 8.201 1.00 89.06 88 ALA A C 1
ATOM 683 O O . ALA A 1 88 ? 15.235 -2.453 7.957 1.00 89.06 88 ALA A O 1
ATOM 684 N N . PRO A 1 89 ? 14.394 -3.937 9.439 1.00 78.38 89 PRO A N 1
ATOM 685 C CA . PRO A 1 89 ? 14.727 -3.107 10.584 1.00 78.38 89 PRO A CA 1
ATOM 686 C C . PRO A 1 89 ? 16.239 -2.878 10.566 1.00 78.38 89 PRO A C 1
ATOM 688 O O . PRO A 1 89 ? 17.007 -3.821 10.365 1.00 78.38 89 PRO A O 1
ATOM 691 N N . LEU A 1 90 ? 16.657 -1.614 10.689 1.00 71.06 90 LEU A N 1
ATOM 692 C CA . LEU A 1 90 ? 18.076 -1.277 10.772 1.00 71.06 90 LEU A CA 1
ATOM 693 C C . LEU A 1 90 ? 18.687 -2.145 11.878 1.00 71.06 90 LEU A C 1
ATOM 695 O O . LEU A 1 90 ? 18.147 -2.133 12.987 1.00 71.06 90 LEU A O 1
ATOM 699 N N . PRO A 1 91 ? 19.768 -2.896 11.605 1.00 61.66 91 PRO A N 1
ATOM 700 C CA . PRO A 1 91 ? 20.194 -3.964 12.497 1.00 61.66 91 PRO A CA 1
ATOM 701 C C . PRO A 1 91 ? 20.565 -3.497 13.913 1.00 61.66 91 PRO A C 1
ATOM 703 O O . PRO A 1 91 ? 20.575 -4.327 14.811 1.00 61.66 91 PRO A O 1
ATOM 706 N N . HIS A 1 92 ? 20.783 -2.199 14.176 1.00 51.66 92 HIS A N 1
ATOM 707 C CA . HIS A 1 92 ? 21.215 -1.723 15.496 1.00 51.66 92 HIS A CA 1
ATOM 708 C C . HIS A 1 92 ? 20.756 -0.296 15.850 1.00 51.66 92 HIS A C 1
ATOM 710 O O . HIS A 1 92 ? 21.578 0.563 16.158 1.00 51.66 92 HIS A O 1
ATOM 716 N N . ALA A 1 93 ? 19.452 -0.024 15.883 1.00 51.84 93 ALA A N 1
ATOM 717 C CA . ALA A 1 93 ? 18.981 0.930 16.889 1.00 51.84 93 ALA A CA 1
ATOM 718 C C . ALA A 1 93 ? 18.636 0.083 18.119 1.00 51.84 93 ALA A C 1
ATOM 720 O O . ALA A 1 93 ? 17.727 -0.740 17.997 1.00 51.84 93 ALA A O 1
ATOM 721 N N . PRO A 1 94 ? 19.362 0.186 19.253 1.00 57.12 94 PRO A N 1
ATOM 722 C CA . PRO A 1 94 ? 19.000 -0.541 20.461 1.00 57.12 94 PRO A CA 1
ATOM 723 C C . PRO A 1 94 ? 17.545 -0.200 20.753 1.00 57.12 94 PRO A C 1
ATOM 725 O O . PRO A 1 94 ? 17.207 0.945 21.064 1.00 57.12 94 PRO A O 1
ATOM 728 N N . THR A 1 95 ? 16.677 -1.185 20.537 1.00 56.59 95 THR A N 1
ATOM 729 C CA . THR A 1 95 ? 15.268 -1.082 20.869 1.00 56.59 95 THR A CA 1
ATOM 730 C C . THR A 1 95 ? 15.280 -0.876 22.364 1.00 56.59 95 THR A C 1
ATOM 732 O O . THR A 1 95 ? 15.645 -1.768 23.123 1.00 56.59 95 THR A O 1
ATOM 735 N N . GLY A 1 96 ? 15.023 0.359 22.782 1.00 55.25 96 GLY A N 1
ATOM 736 C CA . GLY A 1 96 ? 14.886 0.710 24.178 1.00 55.25 96 GLY A CA 1
ATOM 737 C C . GLY A 1 96 ? 13.617 0.072 24.725 1.00 55.25 96 GLY A C 1
ATOM 738 O O . GLY A 1 96 ? 12.700 0.794 25.100 1.00 55.25 96 GLY A O 1
ATOM 739 N N . GLU A 1 97 ? 13.592 -1.257 24.835 1.00 52.25 97 GLU A N 1
ATOM 740 C CA . GLU A 1 97 ? 12.642 -2.046 25.633 1.00 52.25 97 GLU A CA 1
ATOM 741 C C . GLU A 1 97 ? 12.781 -1.751 27.146 1.00 52.25 97 GLU A C 1
ATOM 743 O O . GLU A 1 97 ? 12.226 -2.445 27.985 1.00 52.25 97 GLU A O 1
ATOM 748 N N . GLY A 1 98 ? 13.504 -0.688 27.518 1.00 46.16 98 GLY A N 1
ATOM 749 C CA . GLY A 1 98 ? 13.759 -0.256 28.888 1.00 46.16 98 GLY A CA 1
ATOM 750 C C . GLY A 1 98 ? 13.237 1.137 29.240 1.00 46.16 98 GLY A C 1
ATOM 751 O O . GLY A 1 98 ? 13.646 1.684 30.261 1.00 46.16 98 GLY A O 1
ATOM 752 N N . ARG A 1 99 ? 12.343 1.755 28.454 1.00 52.34 99 ARG A N 1
ATOM 753 C CA . ARG A 1 99 ? 11.501 2.828 29.015 1.00 52.34 99 ARG A CA 1
ATOM 754 C C . ARG A 1 99 ? 10.214 2.206 29.527 1.00 52.34 99 ARG A C 1
ATOM 756 O O . ARG A 1 99 ? 9.177 2.267 28.874 1.00 52.34 99 ARG A O 1
ATOM 763 N N . GLY A 1 100 ? 10.306 1.663 30.743 1.00 55.00 100 GLY A N 1
ATOM 764 C CA . GLY A 1 100 ? 9.152 1.551 31.629 1.00 55.00 100 GLY A CA 1
ATOM 765 C C . GLY A 1 100 ? 8.374 2.874 31.672 1.00 55.00 100 GLY A C 1
ATOM 766 O O . GLY A 1 100 ? 8.915 3.908 31.265 1.00 55.00 100 GLY A O 1
ATOM 767 N N . PRO A 1 101 ? 7.109 2.859 32.120 1.00 54.66 101 PRO A N 1
ATOM 768 C CA . PRO A 1 101 ? 6.207 4.004 32.067 1.00 54.66 101 PRO A CA 1
ATOM 769 C C . PRO A 1 101 ? 6.882 5.231 32.684 1.00 54.66 101 PRO A C 1
ATOM 771 O O . PRO A 1 101 ? 6.914 5.409 33.900 1.00 54.66 101 PRO A O 1
ATOM 774 N N . LYS A 1 102 ? 7.461 6.087 31.836 1.00 50.31 102 LYS A N 1
ATOM 775 C CA . LYS A 1 102 ? 7.902 7.406 32.255 1.00 50.31 102 LYS A CA 1
ATOM 776 C C . LYS A 1 102 ? 6.605 8.094 32.639 1.00 50.31 102 LYS A C 1
ATOM 778 O O . LYS A 1 102 ? 5.708 8.182 31.803 1.00 50.31 102 LYS A O 1
ATOM 783 N N . ALA A 1 103 ? 6.512 8.441 33.920 1.00 61.31 103 ALA A N 1
ATOM 784 C CA . ALA A 1 103 ? 5.371 9.068 34.565 1.00 61.31 103 ALA A CA 1
ATOM 785 C C . ALA A 1 103 ? 4.592 9.975 33.599 1.00 61.31 103 ALA A C 1
ATOM 787 O O . ALA A 1 103 ? 5.232 10.674 32.801 1.00 61.31 103 ALA A O 1
ATOM 788 N N . PRO A 1 104 ? 3.245 9.978 33.669 1.00 65.75 104 PRO A N 1
ATOM 789 C CA . PRO A 1 104 ? 2.430 10.818 32.805 1.00 65.75 104 PRO A CA 1
ATOM 790 C C . PRO A 1 104 ? 3.022 12.229 32.802 1.00 65.75 104 PRO A C 1
ATOM 792 O O . PRO A 1 104 ? 3.350 12.736 33.883 1.00 65.75 104 PRO A O 1
ATOM 795 N N . PRO A 1 105 ? 3.232 12.852 31.627 1.00 61.03 105 PRO A N 1
ATOM 796 C CA . PRO A 1 105 ? 3.631 14.245 31.594 1.00 61.03 105 PRO A CA 1
ATOM 797 C C . PRO A 1 105 ? 2.640 15.001 32.473 1.00 61.03 105 PRO A C 1
ATOM 799 O O . PRO A 1 105 ? 1.429 14.937 32.250 1.00 61.03 105 PRO A O 1
ATOM 802 N N . LYS A 1 106 ? 3.171 15.627 33.532 1.00 59.53 106 LYS A N 1
ATOM 803 C CA . LYS A 1 106 ? 2.458 16.570 34.393 1.00 59.53 106 LYS A CA 1
ATOM 804 C C . LYS A 1 106 ? 1.580 17.402 33.466 1.00 59.53 106 LYS A C 1
ATOM 806 O O . LYS A 1 106 ? 2.112 17.995 32.527 1.00 59.53 106 LYS A O 1
ATOM 811 N N . ALA A 1 107 ? 0.267 17.323 33.678 1.00 62.00 107 ALA A N 1
ATOM 812 C CA . ALA A 1 107 ? -0.729 17.919 32.804 1.00 62.00 107 ALA A CA 1
ATOM 813 C C . ALA A 1 107 ? -0.271 19.319 32.365 1.00 62.00 107 ALA A C 1
ATOM 815 O O . ALA A 1 107 ? 0.172 20.090 33.226 1.00 62.00 107 ALA A O 1
ATOM 816 N N . PRO A 1 108 ? -0.339 19.660 31.065 1.00 69.06 108 PRO A N 1
ATOM 817 C CA . PRO A 1 108 ? -0.138 21.041 30.666 1.00 69.06 108 PRO A CA 1
ATOM 818 C C . PRO A 1 108 ? -1.105 21.916 31.482 1.00 69.06 108 PRO A C 1
ATOM 820 O O . PRO A 1 108 ? -2.234 21.482 31.755 1.00 69.06 108 PRO A O 1
ATOM 823 N N . PRO A 1 109 ? -0.677 23.113 31.928 1.00 62.47 109 PRO A N 1
ATOM 824 C CA . PRO A 1 109 ? -1.587 24.049 32.565 1.00 62.47 109 PRO A CA 1
ATOM 825 C C . PRO A 1 109 ? -2.793 24.226 31.647 1.00 62.47 109 PRO A C 1
ATOM 827 O O . PRO A 1 109 ? -2.646 24.282 30.429 1.00 62.47 109 PRO A O 1
ATOM 830 N N . LYS A 1 110 ? -3.982 24.255 32.249 1.00 55.22 110 LYS A N 1
ATOM 831 C CA . LYS A 1 110 ? -5.251 24.555 31.590 1.00 55.22 110 LYS A CA 1
ATOM 832 C C . LYS A 1 110 ? -5.152 25.944 30.948 1.00 55.22 110 LYS A C 1
ATOM 834 O O . LYS A 1 110 ? -5.600 26.923 31.535 1.00 55.22 110 LYS A O 1
ATOM 839 N N . THR A 1 111 ? -4.541 26.062 29.775 1.00 56.25 111 THR A N 1
ATOM 840 C CA . THR A 1 111 ? -4.763 27.209 28.909 1.00 56.25 111 THR A CA 1
ATOM 841 C C . THR A 1 111 ? -6.192 27.072 28.434 1.00 56.25 111 THR A C 1
ATOM 843 O O . THR A 1 111 ? -6.579 26.061 27.845 1.00 56.25 111 THR A O 1
ATOM 846 N N . ALA A 1 112 ? -6.987 28.056 28.835 1.00 58.09 112 ALA A N 1
ATOM 847 C CA . ALA A 1 112 ? -8.379 28.188 28.489 1.00 58.09 112 ALA A CA 1
ATOM 848 C C . ALA A 1 112 ? -8.561 27.879 27.003 1.00 58.09 112 ALA A C 1
ATOM 850 O O . ALA A 1 112 ? -7.884 28.433 26.139 1.00 58.09 112 ALA A O 1
ATOM 851 N N . PHE A 1 113 ? -9.464 26.943 26.748 1.00 53.78 113 PHE A N 1
ATOM 852 C CA . PHE A 1 113 ? -10.044 26.706 25.447 1.00 53.78 113 PHE A CA 1
ATOM 853 C C . PHE A 1 113 ? -10.763 28.004 25.065 1.00 53.78 113 PHE A C 1
ATOM 855 O O . PHE A 1 113 ? -11.903 28.231 25.466 1.00 53.78 113 PHE A O 1
ATOM 862 N N . GLU A 1 114 ? -10.049 28.909 24.396 1.00 58.94 114 GLU A N 1
ATOM 863 C CA . GLU A 1 114 ? -10.652 30.070 23.763 1.00 58.94 114 GLU A CA 1
ATOM 864 C C . GLU A 1 114 ? -11.613 29.522 22.713 1.00 58.94 114 GLU A C 1
ATOM 866 O O . GLU A 1 114 ? -11.225 28.823 21.773 1.00 58.94 114 GLU A O 1
ATOM 871 N N . ALA A 1 115 ? -12.901 29.716 22.985 1.00 68.88 115 ALA A N 1
ATOM 872 C CA . ALA A 1 115 ? -13.979 29.243 22.147 1.00 68.88 115 ALA A CA 1
ATOM 873 C C . ALA A 1 115 ? -13.770 29.746 20.710 1.00 68.88 115 ALA A C 1
ATOM 875 O O . ALA A 1 115 ? -13.463 30.925 20.518 1.00 68.88 115 ALA A O 1
ATOM 876 N N . PRO A 1 116 ? -13.970 28.900 19.686 1.00 72.56 116 PRO A N 1
ATOM 877 C CA . PRO A 1 116 ? -13.982 29.387 18.318 1.00 72.56 116 PRO A CA 1
ATOM 878 C C . PRO A 1 116 ? -15.084 30.451 18.177 1.00 72.56 116 PRO A C 1
ATOM 880 O O . PRO A 1 116 ? -16.199 30.233 18.674 1.00 72.56 116 PRO A O 1
ATOM 883 N N . PRO A 1 117 ? -14.820 31.591 17.508 1.00 66.25 117 PRO A N 1
ATOM 884 C CA . PRO A 1 117 ? -15.856 32.563 17.216 1.00 66.25 117 PRO A CA 1
ATOM 885 C C . PRO A 1 117 ? -16.973 31.871 16.437 1.00 66.25 117 PRO A C 1
ATOM 887 O O . PRO A 1 117 ? -16.807 31.339 15.338 1.00 66.25 117 PRO A O 1
ATOM 890 N N . THR A 1 118 ? -18.130 31.848 17.079 1.00 62.56 118 THR A N 1
ATOM 891 C CA . THR A 1 118 ? -19.393 31.437 16.494 1.00 62.56 118 THR A CA 1
ATOM 892 C C . THR A 1 118 ? -19.747 32.407 15.366 1.00 62.56 118 THR A C 1
ATOM 894 O O . THR A 1 118 ? -19.701 33.617 15.560 1.00 62.56 118 THR A O 1
ATOM 897 N N . LYS A 1 119 ? -20.171 31.846 14.225 1.00 56.12 119 LYS A N 1
ATOM 898 C CA . LYS A 1 119 ? -20.761 32.500 13.039 1.00 56.12 119 LYS A CA 1
ATOM 899 C C . LYS A 1 119 ? -19.818 33.337 12.162 1.00 56.12 119 LYS A C 1
ATOM 901 O O . LYS A 1 119 ? -19.734 34.550 12.289 1.00 56.12 119 LYS A O 1
ATOM 906 N N . ALA A 1 120 ? -19.345 32.708 11.090 1.00 57.03 120 ALA A N 1
ATOM 907 C CA . ALA A 1 120 ? -19.444 33.322 9.769 1.00 57.03 120 ALA A CA 1
ATOM 908 C C . ALA A 1 120 ? -20.465 32.506 8.967 1.00 57.03 120 ALA A C 1
ATOM 910 O O . ALA A 1 120 ? -20.197 31.388 8.531 1.00 57.03 120 ALA A O 1
ATOM 911 N N . GLN A 1 121 ? -21.681 33.041 8.862 1.00 61.31 121 GLN A N 1
ATOM 912 C CA . GLN A 1 121 ? -22.690 32.562 7.927 1.00 61.31 121 GLN A CA 1
ATOM 913 C C . GLN A 1 121 ? -22.144 32.778 6.515 1.00 61.31 121 GLN A C 1
ATOM 915 O O . GLN A 1 121 ? -22.191 33.888 5.994 1.00 61.31 121 GLN A O 1
ATOM 920 N N . PHE A 1 122 ? -21.611 31.729 5.896 1.00 58.12 122 PHE A N 1
ATOM 921 C CA . PHE A 1 122 ? -21.409 31.741 4.456 1.00 58.12 122 PHE A CA 1
ATOM 922 C C . PHE A 1 122 ? -22.783 31.513 3.823 1.00 58.12 122 PHE A C 1
ATOM 924 O O . PHE A 1 122 ? -23.276 30.387 3.755 1.00 58.12 122 PHE A O 1
ATOM 931 N N . GLN A 1 123 ? -23.443 32.610 3.450 1.00 59.12 123 GLN A N 1
ATOM 932 C CA . GLN A 1 123 ? -24.571 32.565 2.530 1.00 59.12 123 GLN A CA 1
ATOM 933 C C . GLN A 1 123 ? -24.031 32.031 1.206 1.00 59.12 123 GLN A C 1
ATOM 935 O O . GLN A 1 123 ? -23.316 32.721 0.486 1.00 59.12 123 GLN A O 1
ATOM 940 N N . VAL A 1 124 ? -24.335 30.771 0.912 1.00 65.75 124 VAL A N 1
ATOM 941 C CA . VAL A 1 124 ? -24.276 30.268 -0.456 1.00 65.75 124 VAL A CA 1
ATOM 942 C C . VAL A 1 124 ? -25.294 31.072 -1.269 1.00 65.75 124 VAL A C 1
ATOM 944 O O . VAL A 1 124 ? -26.473 31.054 -0.910 1.00 65.75 124 VAL A O 1
ATOM 947 N N . PRO A 1 125 ? -24.888 31.792 -2.330 1.00 59.16 125 PRO A N 1
ATOM 948 C CA . PRO A 1 125 ? -25.849 32.330 -3.272 1.00 59.16 125 PRO A CA 1
ATOM 949 C C . PRO A 1 125 ? -26.550 31.149 -3.940 1.00 59.16 125 PRO A C 1
ATOM 951 O O . PRO A 1 125 ? -25.937 30.360 -4.663 1.00 59.16 125 PRO A O 1
ATOM 954 N N . GLU A 1 126 ? -27.840 31.030 -3.646 1.00 57.84 126 GLU A N 1
ATOM 955 C CA . GLU A 1 126 ? -28.790 30.142 -4.297 1.00 57.84 126 GLU A CA 1
ATOM 956 C C . GLU A 1 126 ? -28.860 30.511 -5.784 1.00 57.84 126 GLU A C 1
ATOM 958 O O . GLU A 1 126 ? -29.683 31.311 -6.222 1.00 57.84 126 GLU A O 1
ATOM 963 N N . THR A 1 127 ? -27.927 29.972 -6.568 1.00 62.31 127 THR A N 1
ATOM 964 C CA . THR A 1 127 ? -27.945 30.078 -8.023 1.00 62.31 127 THR A CA 1
ATOM 965 C C . THR A 1 127 ? -28.858 28.988 -8.559 1.00 62.31 127 THR A C 1
ATOM 967 O O . THR A 1 127 ? -28.476 27.850 -8.808 1.00 62.31 127 THR A O 1
ATOM 970 N N . ASP A 1 128 ? -30.113 29.404 -8.668 1.00 53.97 128 ASP A N 1
ATOM 971 C CA . ASP A 1 128 ? -30.964 29.157 -9.822 1.00 53.97 128 ASP A CA 1
ATOM 972 C C . ASP A 1 128 ? -31.287 27.689 -10.135 1.00 53.97 128 ASP A C 1
ATOM 974 O O . ASP A 1 128 ? -30.774 27.029 -11.044 1.00 53.97 128 ASP A O 1
ATOM 978 N N . ARG A 1 129 ? -32.298 27.215 -9.407 1.00 57.84 129 ARG A N 1
ATOM 979 C CA . ARG A 1 129 ? -33.307 26.332 -9.983 1.00 57.84 129 ARG A CA 1
ATOM 980 C C . ARG A 1 129 ? -34.011 27.061 -11.137 1.00 57.84 129 ARG A C 1
ATOM 982 O O . ARG A 1 129 ? -34.974 27.774 -10.862 1.00 57.84 129 ARG A O 1
ATOM 989 N N . ARG A 1 130 ? -33.634 26.761 -12.389 1.00 54.62 130 ARG A N 1
ATOM 990 C CA . ARG A 1 130 ? -34.537 26.521 -13.545 1.00 54.62 130 ARG A CA 1
ATOM 991 C C . ARG A 1 130 ? -33.757 26.394 -14.863 1.00 54.62 130 ARG A C 1
ATOM 993 O O . ARG A 1 130 ? -33.502 27.365 -15.563 1.00 54.62 130 ARG A O 1
ATOM 1000 N N . ARG A 1 131 ? -33.555 25.155 -15.317 1.00 51.41 131 ARG A N 1
ATOM 1001 C CA . ARG A 1 131 ? -33.709 24.846 -16.749 1.00 51.41 131 ARG A CA 1
ATOM 1002 C C . ARG A 1 131 ? -34.661 23.664 -16.925 1.00 51.41 131 ARG A C 1
ATOM 1004 O O . ARG A 1 131 ? -34.220 22.518 -16.925 1.00 51.41 131 ARG A O 1
ATOM 1011 N N . PRO A 1 132 ? -35.974 23.919 -17.043 1.00 54.59 132 PRO A N 1
ATOM 1012 C CA . PRO A 1 132 ? -36.872 22.982 -17.691 1.00 54.59 132 PRO A CA 1
ATOM 1013 C C . PRO A 1 132 ? -36.646 23.069 -19.207 1.00 54.59 132 PRO A C 1
ATOM 1015 O O . PRO A 1 132 ? -36.629 24.158 -19.774 1.00 54.59 132 PRO A O 1
ATOM 1018 N N . GLY A 1 133 ? -36.483 21.918 -19.857 1.00 58.22 133 GLY A N 1
ATOM 1019 C CA . GLY A 1 133 ? -36.580 21.806 -21.312 1.00 58.22 133 GLY A CA 1
ATOM 1020 C C . GLY A 1 133 ? -35.247 21.708 -22.049 1.00 58.22 133 GLY A C 1
ATOM 1021 O O . GLY A 1 133 ? -34.788 22.668 -22.657 1.00 58.22 133 GLY A O 1
ATOM 1022 N N . GLN A 1 134 ? -34.691 20.500 -22.115 1.00 57.53 134 GLN A N 1
ATOM 1023 C CA . GLN A 1 134 ? -34.127 20.035 -23.380 1.00 57.53 134 GLN A CA 1
ATOM 1024 C C . GLN A 1 134 ? -34.749 18.684 -23.714 1.00 57.53 134 GLN A C 1
ATOM 1026 O O . GLN A 1 134 ? -34.380 17.644 -23.177 1.00 57.53 134 GLN A O 1
ATOM 1031 N N . HIS A 1 135 ? -35.755 18.769 -24.586 1.00 55.62 135 HIS A N 1
ATOM 1032 C CA . HIS A 1 135 ? -36.218 17.700 -25.457 1.00 55.62 135 HIS A CA 1
ATOM 1033 C C . HIS A 1 135 ? -35.003 16.972 -26.045 1.00 55.62 135 HIS A C 1
ATOM 1035 O O . HIS A 1 135 ? -34.309 17.521 -26.900 1.00 55.62 135 HIS A O 1
ATOM 1041 N N . PHE A 1 136 ? -34.758 15.739 -25.608 1.00 51.50 136 PHE A N 1
ATOM 1042 C CA . PHE A 1 136 ? -34.026 14.794 -26.435 1.00 51.50 136 PHE A CA 1
ATOM 1043 C C . PHE A 1 136 ? -35.038 14.151 -27.374 1.00 51.50 136 PHE A C 1
ATOM 1045 O O . PHE A 1 136 ? -35.999 13.523 -26.938 1.00 51.50 136 PHE A O 1
ATOM 1052 N N . HIS A 1 137 ? -34.839 14.382 -28.667 1.00 52.97 137 HIS A N 1
ATOM 1053 C CA . HIS A 1 137 ? -35.560 13.703 -29.727 1.00 52.97 137 HIS A CA 1
ATOM 1054 C C . HIS A 1 137 ? -35.314 12.194 -29.613 1.00 52.97 137 HIS A C 1
ATOM 1056 O O . HIS A 1 137 ? -34.178 11.732 -29.733 1.00 52.97 137 HIS A O 1
ATOM 1062 N N . GLU A 1 138 ? -36.394 11.442 -29.415 1.00 51.16 138 GLU A N 1
ATOM 1063 C CA . GLU A 1 138 ? -36.486 10.022 -29.735 1.00 51.16 138 GLU A CA 1
ATOM 1064 C C . GLU A 1 138 ? -36.181 9.852 -31.230 1.00 51.16 138 GLU A C 1
ATOM 1066 O O . GLU A 1 138 ? -37.012 10.095 -32.106 1.00 51.16 138 GLU A O 1
ATOM 1071 N N . GLY A 1 139 ? -34.934 9.501 -31.530 1.00 50.19 139 GLY A N 1
ATOM 1072 C CA . GLY A 1 139 ? -34.521 9.032 -32.842 1.00 50.19 139 GLY A CA 1
ATOM 1073 C C . GLY A 1 139 ? -34.860 7.555 -32.971 1.00 50.19 139 GLY A C 1
ATOM 1074 O O . GLY A 1 139 ? -34.032 6.700 -32.668 1.00 50.19 139 GLY A O 1
ATOM 1075 N N . LEU A 1 140 ? -36.078 7.267 -33.428 1.00 55.69 140 LEU A N 1
ATOM 1076 C CA . LEU A 1 140 ? -36.450 5.980 -34.009 1.00 55.69 140 LEU A CA 1
ATOM 1077 C C . LEU A 1 140 ? -35.563 5.740 -35.239 1.00 55.69 140 LEU A C 1
ATOM 1079 O O . LEU A 1 140 ? -35.788 6.306 -36.306 1.00 55.69 140 LEU A O 1
ATOM 1083 N N . GLY A 1 141 ? -34.520 4.933 -35.066 1.00 49.44 141 GLY A N 1
ATOM 1084 C CA . GLY A 1 141 ? -33.529 4.643 -36.094 1.00 49.44 141 GLY A CA 1
ATOM 1085 C C . GLY A 1 141 ? -33.324 3.148 -36.277 1.00 49.44 141 GLY A C 1
ATOM 1086 O O . GLY A 1 141 ? -32.474 2.556 -35.628 1.00 49.44 141 GLY A O 1
ATOM 1087 N N . ALA A 1 142 ? -34.089 2.601 -37.219 1.00 50.06 142 ALA A N 1
ATOM 1088 C CA . ALA A 1 142 ? -33.797 1.418 -38.024 1.00 50.06 142 ALA A CA 1
ATOM 1089 C C . ALA A 1 142 ? -33.701 0.046 -37.329 1.00 50.06 142 ALA A C 1
ATOM 1091 O O . ALA A 1 142 ? -32.687 -0.387 -36.789 1.00 50.06 142 ALA A O 1
ATOM 1092 N N . GLN A 1 143 ? -34.784 -0.697 -37.545 1.00 52.50 143 GLN A N 1
ATOM 1093 C CA . GLN A 1 143 ? -34.799 -2.141 -37.729 1.00 52.50 143 GLN A CA 1
ATOM 1094 C C . GLN A 1 143 ? -33.679 -2.561 -38.696 1.00 52.50 143 GLN A C 1
ATOM 1096 O O . GLN A 1 143 ? -33.692 -2.196 -39.870 1.00 52.50 143 GLN A O 1
ATOM 1101 N N . GLY A 1 144 ? -32.727 -3.344 -38.200 1.00 44.09 144 GLY A N 1
ATOM 1102 C CA . GLY A 1 144 ? -31.758 -4.077 -39.006 1.00 44.09 144 GLY A CA 1
ATOM 1103 C C . GLY A 1 144 ? -31.954 -5.568 -38.784 1.00 44.09 144 GLY A C 1
ATOM 1104 O O . GLY A 1 144 ? -31.286 -6.165 -37.945 1.00 44.09 144 GLY A O 1
ATOM 1105 N N . ALA A 1 145 ? -32.900 -6.159 -39.512 1.00 52.44 145 ALA A N 1
ATOM 1106 C CA . ALA A 1 145 ? -33.028 -7.603 -39.640 1.00 52.44 145 ALA A CA 1
ATOM 1107 C C . ALA A 1 145 ? -31.828 -8.132 -40.442 1.00 52.44 145 ALA A C 1
ATOM 1109 O O . ALA A 1 145 ? -31.808 -8.078 -41.667 1.00 52.44 145 ALA A O 1
ATOM 1110 N N . GLY A 1 146 ? -30.808 -8.614 -39.734 1.00 45.44 146 GLY A N 1
ATOM 1111 C CA . GLY A 1 146 ? -29.667 -9.323 -40.302 1.00 45.44 146 GLY A CA 1
ATOM 1112 C C . GLY A 1 146 ? -29.755 -10.804 -39.970 1.00 45.44 146 GLY A C 1
ATOM 1113 O O . GLY A 1 146 ? -29.075 -11.280 -39.068 1.00 45.44 146 GLY A O 1
ATOM 1114 N N . SER A 1 147 ? -30.623 -11.517 -40.685 1.00 53.75 147 SER A N 1
ATOM 1115 C CA . SER A 1 147 ? -30.567 -12.974 -40.791 1.00 53.75 147 SER A CA 1
ATOM 1116 C C . SER A 1 147 ? -29.325 -13.334 -41.612 1.00 53.75 147 SER A C 1
ATOM 1118 O O . SER A 1 147 ? -29.188 -12.861 -42.739 1.00 53.75 147 SER A O 1
ATOM 1120 N N . GLY A 1 148 ? -28.394 -14.113 -41.057 1.00 45.69 148 GLY A N 1
ATOM 1121 C CA . GLY A 1 148 ? -27.157 -14.439 -41.764 1.00 45.69 148 GLY A CA 1
ATOM 1122 C C . GLY A 1 148 ? -26.302 -15.508 -41.091 1.00 45.69 148 GLY A C 1
ATOM 1123 O O . GLY A 1 148 ? -25.502 -15.207 -40.216 1.00 45.69 148 GLY A O 1
ATOM 1124 N N . ASN A 1 149 ? -26.445 -16.729 -41.605 1.00 47.56 149 ASN A N 1
ATOM 1125 C CA . ASN A 1 149 ? -25.499 -17.846 -41.593 1.00 47.56 149 ASN A CA 1
ATOM 1126 C C . ASN A 1 149 ? -25.134 -18.519 -40.263 1.00 47.56 149 ASN A C 1
ATOM 1128 O O . ASN A 1 149 ? -24.125 -18.242 -39.620 1.00 47.56 149 ASN A O 1
ATOM 1132 N N . ALA A 1 150 ? -25.870 -19.606 -40.016 1.00 52.41 150 ALA A N 1
ATOM 1133 C CA . ALA A 1 150 ? -25.244 -20.881 -39.699 1.00 52.41 150 ALA A CA 1
ATOM 1134 C C . ALA A 1 150 ? -24.146 -21.201 -40.734 1.00 52.41 150 ALA A C 1
ATOM 1136 O O . ALA A 1 150 ? -24.393 -21.202 -41.939 1.00 52.41 150 ALA A O 1
ATOM 1137 N N . GLY A 1 151 ? -22.934 -21.463 -40.256 1.00 45.81 151 GLY A N 1
ATOM 1138 C CA . GLY A 1 151 ? -21.806 -21.820 -41.104 1.00 45.81 151 GLY A CA 1
ATOM 1139 C C . GLY A 1 151 ? -20.573 -22.168 -40.281 1.00 45.81 151 GLY A C 1
ATOM 1140 O O . GLY A 1 151 ? -19.827 -21.286 -39.881 1.00 45.81 151 GLY A O 1
ATOM 1141 N N . SER A 1 152 ? -20.409 -23.466 -40.030 1.00 47.72 152 SER A N 1
ATOM 1142 C CA . SER A 1 152 ? -19.148 -24.213 -40.046 1.00 47.72 152 SER A CA 1
ATOM 1143 C C . SER A 1 152 ? -17.860 -23.481 -39.661 1.00 47.72 152 SER A C 1
ATOM 1145 O O . SER A 1 152 ? -17.313 -22.703 -40.434 1.00 47.72 152 SER A O 1
ATOM 1147 N N . THR A 1 153 ? -17.236 -23.895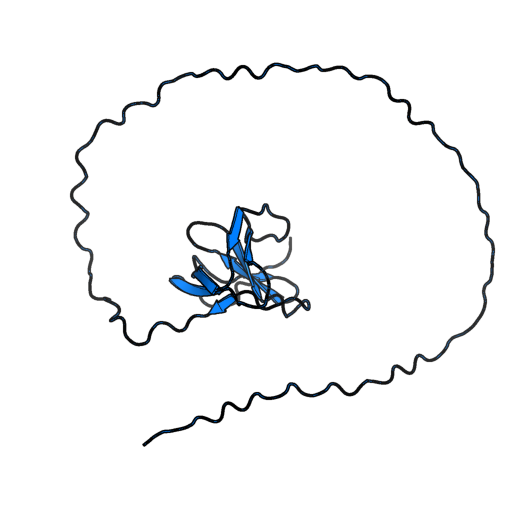 -38.563 1.00 48.53 153 THR A N 1
ATOM 1148 C CA . THR A 1 153 ? -16.159 -24.907 -38.589 1.00 48.53 153 THR A CA 1
ATOM 1149 C C . THR A 1 153 ? -15.503 -24.964 -37.214 1.00 48.53 153 THR A C 1
ATOM 1151 O O . THR A 1 153 ? -14.924 -24.002 -36.716 1.00 48.53 153 THR A O 1
ATOM 1154 N N . GLU A 1 154 ? -15.585 -26.137 -36.605 1.00 52.38 154 GLU A N 1
ATOM 1155 C CA . GLU A 1 154 ? -14.742 -26.544 -35.495 1.00 52.38 154 GLU A CA 1
ATOM 1156 C C . GLU A 1 154 ? -13.296 -26.616 -36.008 1.00 52.38 154 GLU A C 1
ATOM 1158 O O . GLU A 1 154 ? -12.891 -27.565 -36.674 1.00 52.38 154 GLU A O 1
ATOM 1163 N N . GLY A 1 155 ? -12.523 -25.559 -35.765 1.00 49.31 155 GLY A N 1
ATOM 1164 C CA . GLY A 1 155 ? -11.082 -25.548 -35.979 1.00 49.31 155 GLY A CA 1
ATOM 1165 C C . GLY A 1 155 ? -10.366 -25.863 -34.664 1.00 49.31 155 GLY A C 1
ATOM 1166 O O . GLY A 1 155 ? -10.568 -25.131 -33.691 1.00 49.31 155 GLY A O 1
ATOM 1167 N N . PRO A 1 156 ? -9.508 -26.897 -34.583 1.00 59.50 156 PRO A N 1
ATOM 1168 C CA . PRO A 1 156 ? -8.688 -27.116 -33.403 1.00 59.50 156 PRO A CA 1
ATOM 1169 C C . PRO A 1 156 ? -7.673 -25.976 -33.288 1.00 59.50 156 PRO A C 1
ATOM 1171 O O . PRO A 1 156 ? -6.698 -25.900 -34.039 1.00 59.50 156 PRO A O 1
ATOM 1174 N N . CYS A 1 157 ? -7.877 -25.078 -32.322 1.00 45.97 157 CYS A N 1
ATOM 1175 C CA . CYS A 1 157 ? -6.834 -24.161 -31.889 1.00 45.97 157 CYS A CA 1
ATOM 1176 C C . CYS A 1 157 ? -5.713 -24.969 -31.226 1.00 45.97 157 CYS A C 1
ATOM 1178 O O . CYS A 1 157 ? -5.662 -25.117 -30.005 1.00 45.97 157 CYS A O 1
ATOM 1180 N N . ASN A 1 158 ? -4.774 -25.438 -32.048 1.00 51.66 158 ASN A N 1
ATOM 1181 C CA . ASN A 1 158 ? -3.408 -25.738 -31.646 1.00 51.66 158 ASN A CA 1
ATOM 1182 C C . ASN A 1 158 ? -2.777 -24.443 -31.110 1.00 51.66 158 ASN A C 1
ATOM 1184 O O . ASN A 1 158 ? -2.044 -23.733 -31.803 1.00 51.66 158 ASN A O 1
ATOM 1188 N N . ARG A 1 159 ? -3.076 -24.111 -29.850 1.00 50.59 159 ARG A N 1
ATOM 1189 C CA . ARG A 1 159 ? -2.276 -23.168 -29.075 1.00 50.59 159 ARG A CA 1
ATOM 1190 C C . ARG A 1 159 ? -0.928 -23.837 -28.856 1.00 50.59 159 ARG A C 1
ATOM 1192 O O . ARG A 1 159 ? -0.750 -24.619 -27.928 1.00 50.59 159 ARG A O 1
ATOM 1199 N N . ARG A 1 160 ? 0.019 -23.511 -29.739 1.00 54.56 160 ARG A N 1
ATOM 1200 C CA . ARG A 1 160 ? 1.450 -23.565 -29.440 1.00 54.56 160 ARG A CA 1
ATOM 1201 C C . ARG A 1 160 ? 1.640 -22.975 -28.047 1.00 54.56 160 ARG A C 1
ATOM 1203 O O . ARG A 1 160 ? 1.477 -21.773 -27.850 1.00 54.56 160 ARG A O 1
ATOM 1210 N N . LEU A 1 161 ? 1.952 -23.840 -27.092 1.00 56.28 161 LEU A N 1
ATOM 1211 C CA . LEU A 1 161 ? 2.566 -23.452 -25.838 1.00 56.28 161 LEU A CA 1
ATOM 1212 C C . LEU A 1 161 ? 3.905 -22.818 -26.214 1.00 56.28 161 LEU A C 1
ATOM 1214 O O . LEU A 1 161 ? 4.858 -23.512 -26.563 1.00 56.28 161 LEU A O 1
ATOM 1218 N N . SER A 1 162 ? 3.958 -21.490 -26.223 1.00 59.47 162 SER A N 1
ATOM 1219 C CA . SER A 1 162 ? 5.234 -20.786 -26.193 1.00 59.47 162 SER A CA 1
ATOM 1220 C C . SER A 1 162 ? 5.993 -21.279 -24.957 1.00 59.47 162 SER A C 1
ATOM 1222 O O . SER A 1 162 ? 5.389 -21.336 -23.881 1.00 59.47 162 SER A O 1
ATOM 1224 N N . PRO A 1 163 ? 7.279 -21.652 -25.066 1.00 63.91 163 PRO A N 1
ATOM 1225 C CA . PRO A 1 163 ? 8.053 -22.034 -23.898 1.00 63.91 163 PRO A CA 1
ATOM 1226 C C . PRO A 1 163 ? 8.088 -20.848 -22.933 1.00 63.91 163 PRO A C 1
ATOM 1228 O O . PRO A 1 163 ? 8.604 -19.774 -23.252 1.00 63.91 163 PRO A O 1
ATOM 1231 N N . VAL A 1 164 ? 7.494 -21.044 -21.756 1.00 64.44 164 VAL A N 1
ATOM 1232 C CA . VAL A 1 164 ? 7.668 -20.166 -20.603 1.00 64.44 164 VAL A CA 1
ATOM 1233 C C . VAL A 1 164 ? 9.165 -20.125 -20.334 1.00 64.44 164 VAL A C 1
ATOM 1235 O O . VAL A 1 164 ? 9.760 -21.114 -19.912 1.00 64.44 164 VAL A O 1
ATOM 1238 N N . SER A 1 165 ? 9.792 -18.993 -20.649 1.00 64.50 165 SER A N 1
ATOM 1239 C CA . SER A 1 165 ? 11.176 -18.759 -20.258 1.00 64.50 165 SER A CA 1
ATOM 1240 C C . SER A 1 165 ? 11.233 -18.798 -18.728 1.00 64.50 165 SER A C 1
ATOM 1242 O O . SER A 1 165 ? 10.438 -18.099 -18.090 1.00 64.50 165 SER A O 1
ATOM 1244 N N . PRO A 1 166 ? 12.121 -19.602 -18.117 1.00 68.31 166 PRO A N 1
ATOM 1245 C CA . PRO A 1 166 ? 12.258 -19.617 -16.670 1.00 68.31 166 PRO A CA 1
ATOM 1246 C C . PRO A 1 166 ? 12.657 -18.217 -16.179 1.00 68.31 166 PRO A C 1
ATOM 1248 O O . PRO A 1 166 ? 13.377 -17.497 -16.885 1.00 68.31 166 PRO A O 1
ATOM 1251 N N . PRO A 1 167 ? 12.211 -17.804 -14.980 1.00 62.78 167 PRO A N 1
ATOM 1252 C CA . PRO A 1 167 ? 12.664 -16.557 -14.387 1.00 62.78 167 PRO A CA 1
ATOM 1253 C C . PRO A 1 167 ? 14.189 -16.596 -14.284 1.00 62.78 167 PRO A C 1
ATOM 1255 O O . PRO A 1 167 ? 14.768 -17.523 -13.715 1.00 62.78 167 PRO A O 1
ATOM 1258 N N . ARG A 1 168 ? 14.850 -15.590 -14.868 1.00 60.72 168 ARG A N 1
ATOM 1259 C CA . ARG A 1 168 ? 16.288 -15.386 -14.704 1.00 60.72 168 ARG A CA 1
ATOM 1260 C C . ARG A 1 168 ? 16.563 -15.204 -13.213 1.00 60.72 168 ARG A C 1
ATOM 1262 O O . ARG A 1 168 ? 16.263 -14.156 -12.649 1.00 60.72 168 ARG A O 1
ATOM 1269 N N . PHE A 1 169 ? 17.120 -16.235 -12.586 1.00 54.22 169 PHE A N 1
ATOM 1270 C CA . PHE A 1 169 ? 17.749 -16.138 -11.278 1.00 54.22 169 PHE A CA 1
ATOM 1271 C C . PHE A 1 169 ? 18.861 -15.088 -11.382 1.00 54.22 169 PHE A C 1
ATOM 1273 O O . PHE A 1 169 ? 19.906 -15.329 -11.988 1.00 54.22 169 PHE A O 1
ATOM 1280 N N . CYS A 1 170 ? 18.636 -13.902 -10.819 1.00 54.59 170 CYS A N 1
ATOM 1281 C CA . CYS A 1 170 ? 19.712 -12.960 -10.546 1.00 54.59 170 CYS A CA 1
ATOM 1282 C C . CYS A 1 170 ? 20.607 -13.586 -9.470 1.00 54.59 170 CYS A C 1
ATOM 1284 O O . CYS A 1 170 ? 20.355 -13.451 -8.276 1.00 54.59 170 CYS A O 1
ATOM 1286 N N . SER A 1 171 ? 21.636 -14.312 -9.906 1.00 55.28 171 SER A N 1
ATOM 1287 C CA . SER A 1 171 ? 22.729 -14.775 -9.055 1.00 55.28 171 SER A CA 1
ATOM 1288 C C . SER A 1 171 ? 23.488 -13.557 -8.534 1.00 55.28 171 SER A C 1
ATOM 1290 O O . SER A 1 171 ? 24.347 -13.005 -9.222 1.00 55.28 171 SER A O 1
ATOM 1292 N N . TRP A 1 172 ? 23.182 -13.138 -7.310 1.00 52.69 172 TRP A N 1
ATOM 1293 C CA . TRP A 1 172 ? 23.965 -12.146 -6.584 1.00 52.69 172 TRP A CA 1
ATOM 1294 C C . TRP A 1 172 ? 25.256 -12.824 -6.109 1.00 52.69 172 TRP A C 1
ATOM 1296 O O . TRP A 1 172 ? 25.285 -13.516 -5.095 1.00 52.69 172 TRP A O 1
ATOM 1306 N N . ARG A 1 173 ? 26.320 -12.718 -6.912 1.00 59.22 173 ARG A N 1
ATOM 1307 C CA . ARG A 1 173 ? 27.653 -13.205 -6.547 1.00 59.22 173 ARG A CA 1
ATOM 1308 C C . ARG A 1 173 ? 28.293 -12.139 -5.655 1.00 59.22 173 ARG A C 1
ATOM 1310 O O . ARG A 1 173 ? 28.670 -11.075 -6.136 1.00 59.22 173 ARG A O 1
ATOM 131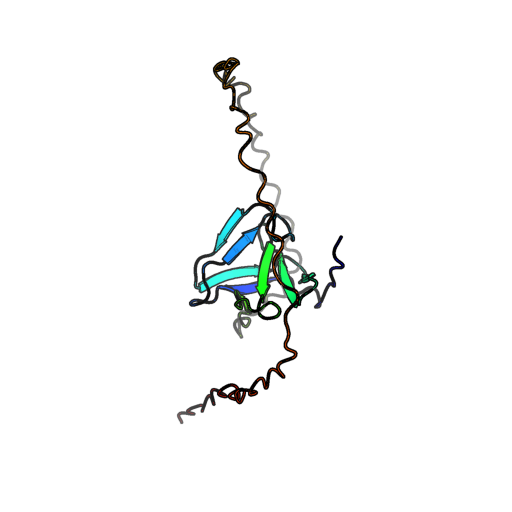7 N N . GLY A 1 174 ? 28.335 -12.415 -4.353 1.00 55.59 174 GLY A N 1
ATOM 1318 C CA . GLY A 1 174 ? 29.014 -11.582 -3.367 1.00 55.59 174 GLY A CA 1
ATOM 1319 C C . GLY A 1 174 ? 30.515 -11.527 -3.642 1.00 55.59 174 GLY A C 1
ATOM 1320 O O . GLY A 1 174 ? 31.162 -12.562 -3.791 1.00 55.59 174 GLY A O 1
ATOM 1321 N N . ALA A 1 175 ? 31.055 -10.314 -3.712 1.00 56.91 175 ALA A N 1
ATOM 1322 C CA . ALA A 1 175 ? 32.482 -10.067 -3.612 1.00 56.91 175 ALA A CA 1
ATOM 1323 C C . ALA A 1 175 ? 32.814 -9.875 -2.127 1.00 56.91 175 ALA A C 1
ATOM 1325 O O . ALA A 1 175 ? 32.446 -8.865 -1.530 1.00 56.91 175 ALA A O 1
ATOM 1326 N N . ALA A 1 176 ? 33.463 -10.873 -1.532 1.00 59.78 176 ALA A N 1
ATOM 1327 C CA . ALA A 1 176 ? 34.192 -10.706 -0.285 1.00 59.78 176 ALA A CA 1
ATOM 1328 C C . ALA A 1 176 ? 35.523 -10.020 -0.622 1.00 59.78 176 ALA A C 1
ATOM 1330 O O . ALA A 1 176 ? 36.290 -10.539 -1.432 1.00 59.78 176 ALA A O 1
ATOM 1331 N N . ALA A 1 177 ? 35.766 -8.849 -0.039 1.00 59.31 177 ALA A N 1
ATOM 1332 C CA . ALA A 1 177 ? 37.078 -8.216 -0.024 1.00 59.31 177 ALA A CA 1
ATOM 1333 C C . ALA A 1 177 ? 37.734 -8.526 1.327 1.00 59.31 177 ALA A C 1
ATOM 1335 O O . ALA A 1 177 ? 37.096 -8.362 2.370 1.00 59.31 177 ALA A O 1
ATOM 1336 N N . SER A 1 178 ? 38.958 -9.049 1.255 1.00 67.75 178 SER A N 1
ATOM 1337 C CA . SER A 1 178 ? 39.889 -9.259 2.368 1.00 67.75 178 SER A CA 1
ATOM 1338 C C . SER A 1 178 ? 40.509 -7.955 2.847 1.00 67.75 178 SER A C 1
ATOM 1340 O O . SER A 1 178 ? 40.616 -7.022 2.020 1.00 67.75 178 SER A O 1
#

Organism: Symbiodinium pilosum (NCBI:txid2952)